Protein AF-A0A7V2F036-F1 (afdb_monomer)

Solvent-accessible surface area (backbone atoms only — not comparable to full-atom values): 3772 Å² total; per-residue (Å²): 134,67,41,82,75,46,76,42,69,55,96,90,38,82,74,45,73,45,59,45,60,44,68,44,64,47,98,88,68,50,73,80,47,76,43,73,53,81,85,61,89,74,85,59,71,81,74,39,50,73,61,53,67,75,74,111

Foldseek 3Di:
DFDFDDFDDDPNDGPDTDTDKDFDADPVGDTPDIGGDPPDDDDCPPVCVVVVVVVD

Radius of gyration: 15.28 Å; Cα contacts (8 Å, |Δi|>4): 60; chains: 1; bounding box: 36×26×41 Å

Structure (mmCIF, N/CA/C/O backbone):
data_AF-A0A7V2F036-F1
#
_entry.id   AF-A0A7V2F036-F1
#
loop_
_atom_site.group_PDB
_atom_site.id
_atom_site.type_symbol
_atom_site.label_atom_id
_atom_site.label_alt_id
_atom_site.label_comp_id
_atom_site.label_asym_id
_atom_site.label_entity_id
_atom_site.label_seq_id
_atom_site.pdbx_PDB_ins_code
_atom_site.Cartn_x
_atom_site.Cartn_y
_atom_site.Cartn_z
_atom_site.occupancy
_atom_site.B_iso_or_equiv
_atom_site.auth_seq_id
_atom_site.auth_comp_id
_atom_site.auth_asym_id
_atom_site.auth_atom_id
_atom_site.pdbx_PDB_model_num
ATOM 1 N N . MET A 1 1 ? 1.700 15.808 4.060 1.00 73.88 1 MET A N 1
ATOM 2 C CA . MET A 1 1 ? 1.314 14.989 5.236 1.00 73.88 1 MET A CA 1
ATOM 3 C C . MET A 1 1 ? 0.560 13.769 4.713 1.00 73.88 1 MET A C 1
ATOM 5 O O . MET A 1 1 ? -0.161 13.932 3.738 1.00 73.88 1 MET A O 1
ATOM 9 N N . ALA A 1 2 ? 0.792 12.561 5.235 1.00 89.56 2 ALA A N 1
ATOM 10 C CA . ALA A 1 2 ? 0.223 11.340 4.647 1.00 89.56 2 ALA A CA 1
ATOM 11 C C . ALA A 1 2 ? -1.254 11.146 5.059 1.00 89.56 2 ALA A C 1
ATOM 13 O O . ALA A 1 2 ? -1.562 11.340 6.239 1.00 89.56 2 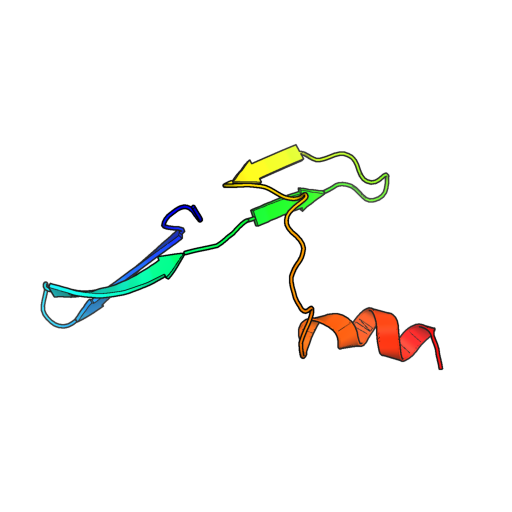ALA A O 1
ATOM 14 N N . PRO A 1 3 ? -2.165 10.783 4.135 1.00 96.38 3 PRO A N 1
ATOM 15 C CA . PRO A 1 3 ? -3.572 10.538 4.459 1.00 96.38 3 PRO A CA 1
ATOM 16 C C . PRO A 1 3 ? -3.754 9.323 5.380 1.00 96.38 3 PRO A C 1
ATOM 18 O O . PRO A 1 3 ? -2.946 8.393 5.362 1.00 96.38 3 PRO A O 1
ATOM 21 N N . ARG A 1 4 ? -4.829 9.327 6.184 1.00 96.69 4 ARG A N 1
ATOM 22 C CA . ARG A 1 4 ? -5.250 8.186 7.018 1.00 96.69 4 ARG A CA 1
ATOM 23 C C . ARG A 1 4 ? -5.855 7.117 6.114 1.00 96.69 4 ARG A C 1
ATOM 25 O O . ARG A 1 4 ? -6.810 7.399 5.400 1.00 96.69 4 ARG A O 1
ATOM 32 N N . LEU A 1 5 ? -5.285 5.918 6.139 1.00 96.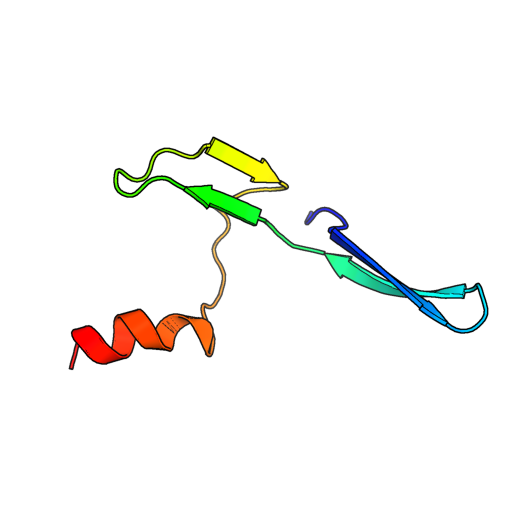69 5 LEU A N 1
ATOM 33 C CA . LEU A 1 5 ? -5.695 4.806 5.282 1.00 96.69 5 LEU A CA 1
ATOM 34 C C . LEU A 1 5 ? -6.478 3.749 6.057 1.00 96.69 5 LEU A C 1
ATOM 36 O O . LEU A 1 5 ? -7.446 3.204 5.541 1.00 96.69 5 LEU A O 1
ATOM 40 N N . VAL A 1 6 ? -6.053 3.448 7.287 1.00 97.44 6 VAL A N 1
ATOM 41 C CA . VAL A 1 6 ? -6.672 2.409 8.118 1.00 97.44 6 VAL A CA 1
ATOM 42 C C . VAL A 1 6 ? -6.759 2.883 9.558 1.00 97.44 6 VAL A C 1
ATOM 44 O O . VAL A 1 6 ? -5.781 3.381 10.117 1.00 97.44 6 VAL A O 1
ATOM 47 N N . GLU A 1 7 ? -7.920 2.673 10.167 1.00 97.69 7 GLU A N 1
ATOM 48 C CA . GLU A 1 7 ? -8.153 2.858 11.594 1.00 97.69 7 GLU A CA 1
ATOM 49 C C . GLU A 1 7 ? -8.386 1.495 12.236 1.00 97.69 7 GLU A C 1
ATOM 51 O O . GLU A 1 7 ? -9.217 0.711 11.778 1.00 97.69 7 GLU A O 1
ATOM 56 N N . VAL A 1 8 ? -7.630 1.203 13.288 1.00 98.00 8 VAL A N 1
ATOM 57 C CA . VAL A 1 8 ? -7.7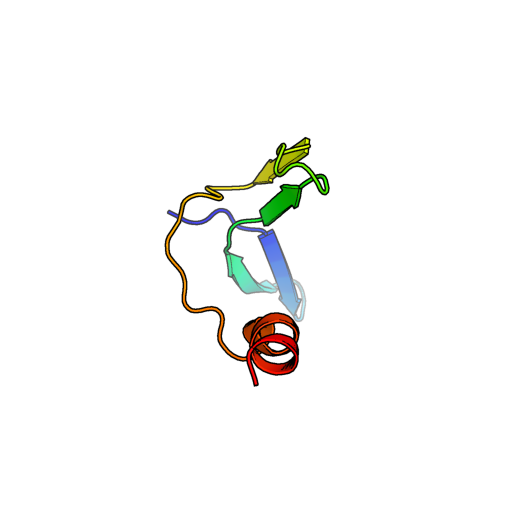72 -0.024 14.066 1.00 98.00 8 VAL A CA 1
ATOM 58 C C . VAL A 1 8 ? -8.476 0.331 15.363 1.00 98.00 8 VAL A C 1
ATOM 60 O O . VAL A 1 8 ? -7.975 1.145 16.140 1.00 98.00 8 VAL A O 1
ATOM 63 N N . PHE A 1 9 ? -9.633 -0.285 15.592 1.00 97.88 9 PHE A N 1
ATOM 64 C CA . PHE A 1 9 ? -10.426 -0.088 16.800 1.00 97.88 9 PHE A CA 1
ATOM 65 C C . PHE A 1 9 ? -10.202 -1.236 17.786 1.00 97.88 9 PHE A C 1
ATOM 67 O O . PHE A 1 9 ? -10.220 -2.404 17.397 1.00 97.88 9 PHE A O 1
ATOM 74 N N . ARG A 1 10 ? -10.068 -0.914 19.076 1.00 97.62 1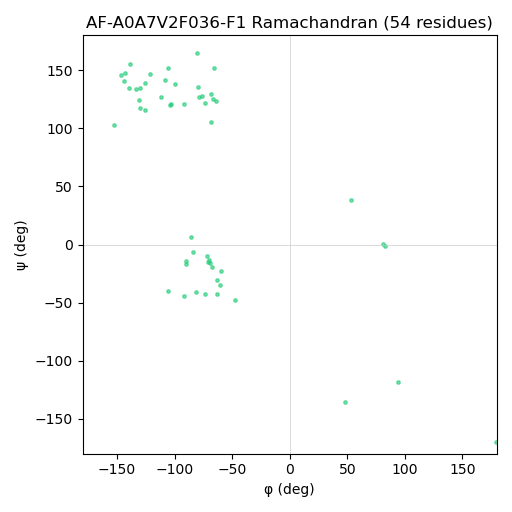0 ARG A N 1
ATOM 75 C CA . ARG A 1 10 ? -10.110 -1.881 20.179 1.00 97.62 10 ARG A CA 1
ATOM 76 C C . ARG A 1 10 ? -11.068 -1.374 21.246 1.00 97.62 10 ARG A C 1
ATOM 78 O O . ARG A 1 10 ? -10.943 -0.248 21.715 1.00 97.62 10 ARG A O 1
ATOM 85 N N . SER A 1 11 ? -12.053 -2.198 21.597 1.00 97.38 11 SER A N 1
ATOM 86 C CA . SER A 1 11 ? -13.078 -1.855 22.596 1.00 97.38 11 SER A CA 1
ATOM 87 C C . SER A 1 11 ? -13.794 -0.522 22.316 1.00 97.38 11 SER A C 1
ATOM 89 O O . SER A 1 11 ? -14.074 0.245 23.230 1.00 97.38 11 SER A O 1
ATOM 91 N N . GLY A 1 12 ? -14.065 -0.228 21.039 1.00 96.12 12 GLY A N 1
ATOM 92 C CA . GLY A 1 12 ? -14.759 0.995 20.615 1.00 96.12 12 GLY A CA 1
ATOM 93 C C . GLY A 1 12 ? -13.886 2.252 20.535 1.00 96.12 12 GLY A C 1
ATOM 94 O O . GLY A 1 12 ? -14.391 3.304 20.157 1.00 96.12 12 GLY A O 1
ATOM 95 N N . ILE A 1 13 ? -12.588 2.159 20.840 1.00 97.25 13 ILE A N 1
ATOM 96 C CA . ILE A 1 13 ? -11.638 3.277 20.771 1.00 97.25 13 ILE A CA 1
ATOM 97 C C . ILE A 1 13 ? -10.697 3.068 19.581 1.00 97.25 13 ILE A C 1
ATOM 99 O O . ILE A 1 13 ? -10.275 1.941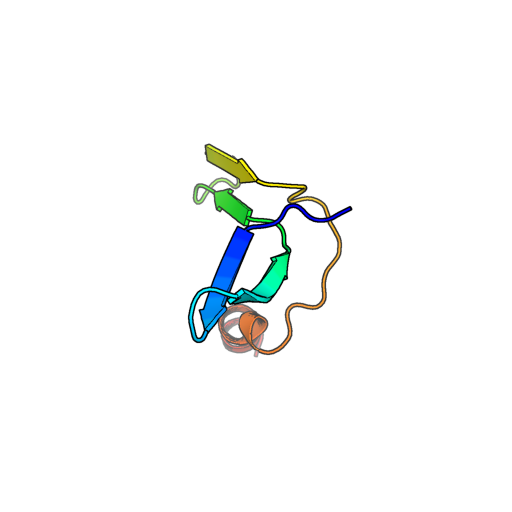 19.319 1.00 97.25 13 ILE A O 1
ATOM 103 N N . VAL A 1 14 ? -10.353 4.147 18.870 1.00 97.75 14 VAL A N 1
ATOM 104 C CA . VAL A 1 14 ? -9.298 4.122 17.843 1.00 97.75 14 VAL A CA 1
ATOM 105 C C . VAL A 1 14 ? -7.956 3.921 18.540 1.00 97.75 14 VAL A C 1
ATOM 107 O O . VAL A 1 14 ? -7.425 4.834 19.165 1.00 97.75 14 VAL A O 1
ATOM 110 N N . GLU A 1 15 ? -7.412 2.716 18.436 1.00 98.06 15 GLU A N 1
ATOM 111 C CA . GLU A 1 15 ? -6.113 2.364 19.006 1.00 98.06 15 GLU A CA 1
ATOM 112 C C . GLU A 1 15 ? -4.967 2.818 18.102 1.00 98.06 15 GLU A C 1
ATOM 114 O O . GLU A 1 15 ? -3.943 3.296 18.584 1.00 98.06 15 GLU A O 1
ATOM 119 N N . SER A 1 16 ? -5.122 2.659 16.785 1.00 97.81 16 SER A N 1
ATOM 120 C CA . SER A 1 16 ? -4.055 2.957 15.832 1.00 97.81 16 SER A CA 1
ATOM 121 C C . SER A 1 16 ? -4.591 3.497 14.515 1.00 97.81 16 SER A C 1
ATOM 123 O O . SER A 1 16 ? -5.657 3.105 14.038 1.00 97.81 16 SER A O 1
ATOM 125 N N . ILE A 1 17 ? -3.818 4.396 13.913 1.00 97.81 17 ILE A N 1
ATOM 126 C CA . ILE A 1 17 ? -4.099 5.015 12.623 1.00 97.81 17 ILE A CA 1
ATOM 127 C C . ILE A 1 17 ? -2.884 4.791 11.733 1.00 97.81 17 ILE A C 1
ATOM 129 O O . ILE A 1 17 ? -1.807 5.330 11.987 1.00 97.81 17 ILE A O 1
ATOM 133 N N . HIS A 1 18 ? -3.069 4.043 10.652 1.00 96.81 18 HIS A N 1
ATOM 134 C CA . HIS A 1 18 ? -2.041 3.864 9.637 1.00 96.81 18 HIS A CA 1
ATOM 135 C C . HIS A 1 18 ? -2.229 4.927 8.564 1.00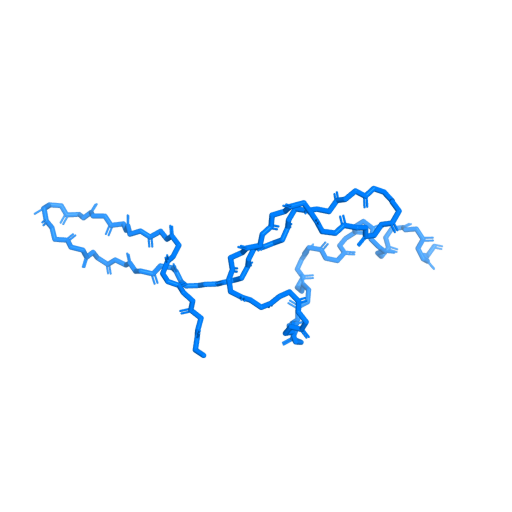 96.81 18 HIS A C 1
ATOM 137 O O . HIS A 1 18 ? -3.286 5.017 7.935 1.00 96.81 18 HIS A O 1
ATOM 143 N N . THR A 1 19 ? -1.197 5.743 8.366 1.00 97.06 19 THR A N 1
ATOM 144 C CA . THR A 1 19 ? -1.148 6.736 7.292 1.00 97.06 19 THR A CA 1
ATOM 145 C C . THR A 1 19 ? -0.196 6.271 6.202 1.00 97.06 19 THR A C 1
ATOM 147 O O . THR A 1 19 ? 0.744 5.522 6.468 1.00 97.06 19 THR A O 1
ATOM 150 N N . GLY A 1 20 ? -0.427 6.694 4.965 1.00 95.75 20 GLY A N 1
ATOM 151 C CA . GLY A 1 20 ? 0.443 6.290 3.868 1.00 95.75 20 GLY A CA 1
ATOM 152 C C . GLY A 1 20 ? 0.016 6.841 2.522 1.00 95.75 20 GLY A C 1
ATOM 153 O O . GLY A 1 20 ? -0.855 7.697 2.440 1.00 95.75 20 GLY A O 1
ATOM 154 N N . HIS A 1 21 ? 0.649 6.333 1.472 1.00 96.19 21 HIS A N 1
ATOM 155 C CA . HIS A 1 21 ? 0.380 6.699 0.086 1.00 96.19 21 HIS A CA 1
ATOM 156 C C . HIS A 1 21 ? 0.097 5.412 -0.693 1.00 96.19 21 HIS A C 1
ATOM 158 O O . HIS A 1 21 ? 0.763 4.402 -0.460 1.00 96.19 21 HIS A O 1
ATOM 164 N N . ILE A 1 22 ? -0.893 5.431 -1.582 1.00 96.25 22 ILE A N 1
ATOM 165 C CA . ILE A 1 22 ? -1.277 4.285 -2.414 1.00 96.25 22 ILE A CA 1
ATOM 166 C C . ILE A 1 22 ? -1.358 4.757 -3.859 1.00 96.25 22 ILE A C 1
ATOM 168 O O . ILE A 1 22 ? -1.968 5.785 -4.135 1.00 96.25 22 ILE A O 1
ATOM 172 N N . ALA A 1 23 ? -0.795 3.975 -4.775 1.00 96.69 23 ALA A N 1
ATOM 173 C CA . ALA A 1 23 ? -0.975 4.156 -6.205 1.00 96.69 23 ALA A CA 1
ATOM 174 C C . ALA A 1 23 ? -1.290 2.809 -6.853 1.00 96.69 23 ALA A C 1
ATOM 176 O O . ALA A 1 23 ? -0.629 1.808 -6.577 1.00 96.69 23 ALA A O 1
ATOM 177 N N . VAL A 1 24 ? -2.294 2.792 -7.723 1.00 97.62 24 VAL A N 1
ATOM 178 C CA . VAL A 1 24 ? -2.591 1.659 -8.601 1.00 97.62 24 VAL A CA 1
ATOM 179 C C . VAL A 1 24 ? -2.084 2.022 -9.983 1.00 97.62 24 VAL A C 1
ATOM 181 O O . VAL A 1 24 ? -2.515 3.026 -10.548 1.00 97.62 24 VAL A O 1
ATOM 184 N N . VAL A 1 25 ? -1.172 1.217 -10.523 1.00 97.44 25 VAL A N 1
ATOM 185 C CA . VAL A 1 25 ? -0.499 1.494 -11.797 1.00 97.44 25 VAL A CA 1
ATOM 186 C C . VAL A 1 25 ? -0.731 0.379 -12.807 1.00 97.44 25 VAL A C 1
ATOM 188 O O . VAL A 1 25 ? -0.838 -0.794 -12.453 1.00 97.44 25 VAL A O 1
ATOM 191 N N . LEU A 1 26 ? -0.794 0.756 -14.079 1.00 97.75 26 LEU A N 1
ATOM 192 C CA . LEU A 1 26 ? -0.703 -0.166 -15.205 1.00 97.75 26 LEU A CA 1
ATOM 193 C C . LEU A 1 26 ? 0.760 -0.532 -15.490 1.00 97.75 26 LEU A C 1
ATOM 195 O O . LEU A 1 26 ? 1.686 0.166 -15.081 1.00 97.75 26 LEU A O 1
ATOM 199 N N . SER A 1 27 ? 0.972 -1.593 -16.272 1.00 96.19 27 SER A N 1
ATOM 200 C CA . SER A 1 27 ? 2.307 -2.042 -16.702 1.00 96.19 27 SER A CA 1
ATOM 201 C C . SER A 1 27 ? 3.085 -0.999 -17.512 1.00 96.19 27 SER A C 1
ATOM 203 O O . SER A 1 27 ? 4.309 -1.042 -17.544 1.00 96.19 27 SER A O 1
ATOM 205 N N . ASN A 1 28 ? 2.395 -0.042 -18.138 1.00 96.75 28 ASN A N 1
ATOM 206 C CA . ASN A 1 28 ? 3.007 1.086 -18.843 1.00 96.75 28 ASN A CA 1
ATOM 207 C C . ASN A 1 28 ? 3.341 2.282 -17.927 1.00 96.75 28 ASN A C 1
ATOM 209 O O . ASN A 1 28 ? 3.702 3.344 -18.424 1.00 96.75 28 ASN A O 1
ATOM 213 N N . GLY A 1 29 ? 3.171 2.143 -16.609 1.00 94.06 29 GLY A N 1
ATOM 214 C CA . GLY A 1 29 ? 3.441 3.192 -15.624 1.00 94.06 29 GLY A CA 1
ATOM 215 C C . GLY A 1 29 ? 2.317 4.215 -15.442 1.00 94.06 29 GLY A C 1
ATOM 216 O O . GLY A 1 29 ? 2.439 5.099 -14.598 1.00 94.06 29 GLY A O 1
ATOM 217 N N . LYS A 1 30 ? 1.201 4.114 -16.181 1.00 97.50 30 LYS A N 1
ATOM 218 C CA . LYS A 1 30 ? 0.053 5.012 -15.990 1.00 97.50 30 LYS A CA 1
ATOM 219 C C . LYS A 1 30 ? -0.625 4.734 -14.645 1.00 97.50 30 LYS A C 1
ATOM 221 O O . LYS A 1 30 ? -1.013 3.600 -14.371 1.00 97.50 30 LYS A O 1
ATOM 226 N N . ILE A 1 31 ? -0.842 5.783 -13.855 1.00 97.62 31 ILE A N 1
ATOM 227 C CA . ILE A 1 31 ? -1.618 5.730 -12.611 1.00 97.62 31 ILE A CA 1
ATOM 228 C C . ILE A 1 31 ? -3.117 5.671 -12.946 1.00 97.62 31 ILE A C 1
ATOM 230 O O . ILE A 1 31 ? -3.626 6.490 -13.712 1.00 97.62 31 ILE A O 1
ATOM 234 N N . LEU A 1 32 ? -3.820 4.689 -12.381 1.00 97.81 32 LEU A N 1
ATOM 235 C CA . LEU A 1 32 ? -5.279 4.552 -12.450 1.00 97.81 32 LEU A CA 1
ATOM 236 C C . LEU A 1 32 ? -5.963 5.234 -11.267 1.00 97.81 32 LEU A C 1
ATOM 238 O O . LEU A 1 32 ? -6.954 5.937 -11.442 1.00 97.81 32 LEU A O 1
ATOM 242 N N . HIS A 1 33 ? -5.419 5.021 -10.071 1.00 97.62 33 HIS A N 1
ATOM 243 C CA . HIS A 1 33 ? -5.934 5.567 -8.822 1.00 97.62 33 HIS A CA 1
ATOM 244 C C . HIS A 1 33 ? -4.778 5.941 -7.908 1.00 97.62 33 HIS A C 1
ATOM 246 O O . HIS A 1 33 ? -3.746 5.267 -7.896 1.00 97.62 33 HIS A O 1
ATOM 252 N N . GLU A 1 34 ? -4.980 6.981 -7.111 1.00 96.94 34 GLU A N 1
ATOM 253 C CA . GLU A 1 34 ? -3.989 7.480 -6.171 1.00 96.94 34 GLU A CA 1
ATOM 254 C C . GLU A 1 34 ? -4.671 7.982 -4.900 1.00 96.94 34 GLU A C 1
ATOM 256 O O . GLU A 1 34 ? -5.727 8.612 -4.944 1.00 96.94 34 GLU A O 1
ATOM 261 N N . VAL A 1 35 ? -4.042 7.706 -3.761 1.00 97.38 35 VAL A N 1
ATOM 262 C CA . VAL A 1 35 ? -4.363 8.309 -2.470 1.00 97.38 35 VAL A CA 1
ATOM 263 C C . VAL A 1 35 ? -3.060 8.820 -1.871 1.00 97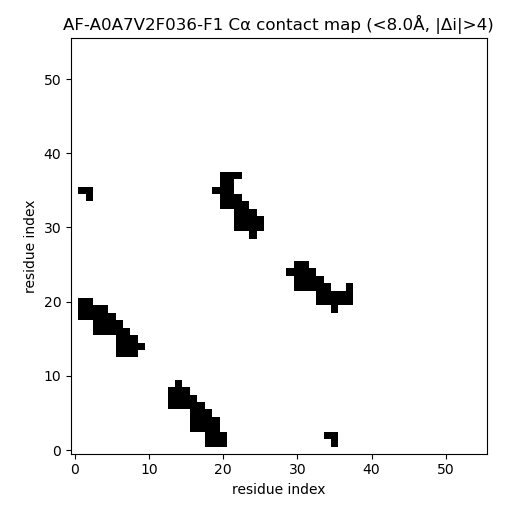.38 35 VAL A C 1
ATOM 265 O O . VAL A 1 35 ? -2.149 8.041 -1.589 1.00 97.38 35 VAL A O 1
ATOM 268 N N . GLY A 1 36 ? -2.967 10.131 -1.657 1.00 95.50 36 GLY A N 1
ATOM 269 C CA . GLY A 1 36 ? -1.754 10.769 -1.157 1.00 95.50 36 GLY A CA 1
ATOM 270 C C . GLY A 1 36 ? -0.868 11.290 -2.285 1.00 95.50 36 GLY A C 1
ATOM 271 O O . GLY A 1 36 ? -1.262 12.214 -2.977 1.00 95.50 36 GLY A O 1
ATOM 272 N N . ASP A 1 37 ? 0.350 10.757 -2.386 1.00 95.81 37 ASP A N 1
ATOM 273 C CA . ASP A 1 37 ? 1.411 11.267 -3.266 1.00 95.81 37 ASP A CA 1
ATOM 274 C C . ASP A 1 37 ? 2.342 10.107 -3.638 1.00 95.81 37 ASP A C 1
ATOM 276 O O . ASP A 1 37 ? 3.147 9.653 -2.819 1.00 95.81 37 ASP A O 1
ATOM 280 N N . SER A 1 38 ? 2.185 9.598 -4.855 1.00 94.44 38 SER A N 1
ATOM 281 C CA . SER A 1 38 ? 2.970 8.504 -5.430 1.00 94.44 38 SER A CA 1
ATOM 282 C C . SER A 1 38 ? 4.409 8.894 -5.769 1.00 94.44 38 SER A C 1
ATOM 284 O O . SER A 1 38 ? 5.246 8.009 -5.940 1.00 94.44 38 SER A O 1
ATOM 286 N N . SER A 1 39 ? 4.724 10.193 -5.817 1.00 94.56 39 SER A N 1
ATOM 287 C CA . SER A 1 39 ? 6.080 10.697 -6.066 1.00 94.56 39 SER A CA 1
ATOM 288 C C . SER A 1 39 ? 6.945 10.753 -4.801 1.00 94.56 39 SER A C 1
ATOM 290 O O . SER A 1 39 ? 8.150 11.014 -4.861 1.00 94.56 39 SER A O 1
ATOM 292 N N . ARG A 1 40 ? 6.350 10.481 -3.633 1.00 94.56 40 ARG A N 1
ATOM 293 C CA . ARG A 1 40 ? 7.042 10.537 -2.349 1.00 94.56 40 ARG A CA 1
ATOM 294 C C . ARG A 1 40 ? 8.157 9.493 -2.255 1.00 94.56 40 ARG A C 1
ATOM 296 O O . ARG A 1 40 ? 7.922 8.289 -2.316 1.00 94.56 40 ARG A O 1
ATOM 303 N N . VAL A 1 41 ? 9.371 9.965 -1.979 1.00 94.81 41 VAL A N 1
ATOM 304 C CA . VAL A 1 41 ? 10.534 9.106 -1.715 1.00 94.81 41 VAL A CA 1
ATOM 305 C C . VAL A 1 41 ? 10.341 8.334 -0.406 1.00 94.81 41 VAL A C 1
ATOM 307 O O . VAL A 1 41 ? 10.121 8.924 0.655 1.00 94.81 41 VAL A O 1
ATOM 310 N N . VAL A 1 42 ? 10.449 7.006 -0.481 1.00 92.50 42 VAL A N 1
ATOM 311 C CA . VAL A 1 42 ? 10.331 6.081 0.655 1.00 92.50 42 VAL A CA 1
ATOM 312 C C . VAL A 1 42 ? 11.376 4.969 0.561 1.00 92.50 42 VAL A C 1
ATOM 314 O O . VAL A 1 42 ? 11.840 4.620 -0.521 1.00 92.50 42 VAL A O 1
ATOM 317 N N . PHE A 1 43 ? 11.735 4.367 1.696 1.00 93.00 43 PHE A N 1
ATOM 318 C CA . PHE A 1 43 ? 12.557 3.157 1.699 1.00 93.00 43 PHE A CA 1
ATOM 319 C C . PHE A 1 43 ? 11.698 1.932 1.360 1.00 93.00 43 PHE A C 1
ATOM 321 O O . PHE A 1 43 ? 10.722 1.659 2.054 1.00 93.00 43 PHE A O 1
ATOM 328 N N . PHE A 1 44 ? 12.096 1.136 0.362 1.00 90.81 44 PHE A N 1
ATOM 329 C CA . PHE A 1 44 ? 11.348 -0.065 -0.043 1.00 90.81 44 PHE A CA 1
ATOM 330 C C . PHE A 1 44 ? 11.337 -1.193 0.998 1.00 90.81 44 PHE A C 1
ATOM 332 O O . PHE A 1 44 ? 10.464 -2.060 0.952 1.00 90.81 44 PHE A O 1
ATOM 339 N N . ARG A 1 45 ? 12.278 -1.194 1.956 1.00 93.00 45 ARG A N 1
ATOM 340 C CA . ARG A 1 45 ? 12.397 -2.230 3.000 1.00 93.00 45 ARG A CA 1
ATOM 341 C C . ARG A 1 45 ? 12.319 -3.632 2.365 1.00 93.00 45 ARG A C 1
ATOM 343 O O . ARG A 1 45 ? 12.940 -3.889 1.339 1.00 93.00 45 ARG A O 1
ATOM 350 N N . SER A 1 46 ? 11.549 -4.541 2.962 1.00 95.00 4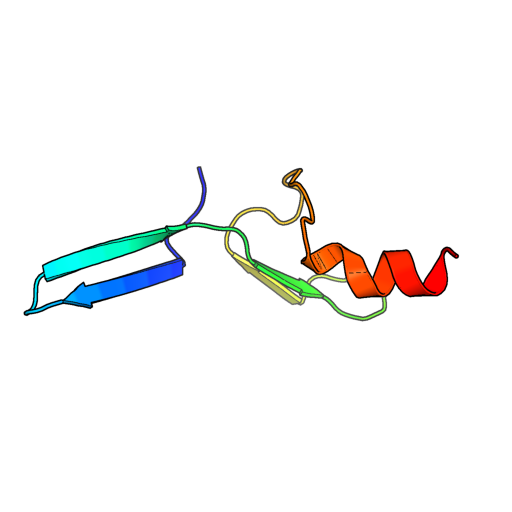6 SER A N 1
ATOM 351 C CA . SER A 1 46 ? 11.388 -5.909 2.464 1.00 95.00 46 SER A CA 1
ATOM 352 C C . SER A 1 46 ? 10.605 -6.008 1.146 1.00 95.00 46 SER A C 1
ATOM 354 O O . SER A 1 46 ? 10.680 -7.039 0.483 1.00 95.00 46 SER A O 1
ATOM 356 N N . SER A 1 47 ? 9.883 -4.960 0.738 1.00 94.88 47 SER A N 1
ATOM 357 C CA . SER A 1 47 ? 9.120 -4.938 -0.518 1.00 94.88 47 SER A CA 1
ATOM 358 C C . SER A 1 47 ? 10.016 -4.899 -1.760 1.00 94.88 47 SER A C 1
ATOM 360 O O . SER A 1 47 ? 9.543 -5.180 -2.853 1.00 94.88 47 SER A O 1
ATOM 362 N N . ALA A 1 48 ? 11.316 -4.612 -1.605 1.00 95.31 48 ALA A N 1
ATOM 363 C CA . ALA A 1 48 ? 12.292 -4.627 -2.697 1.00 95.31 48 ALA A CA 1
ATOM 364 C C . ALA A 1 48 ? 12.654 -6.035 -3.205 1.00 95.31 48 ALA A C 1
ATOM 366 O O . ALA A 1 48 ? 13.327 -6.145 -4.225 1.00 95.31 48 ALA A O 1
ATOM 367 N N . LYS A 1 49 ? 12.237 -7.112 -2.523 1.00 94.81 49 LYS A N 1
ATOM 368 C CA . LYS A 1 49 ? 12.610 -8.497 -2.874 1.00 94.81 49 LYS A CA 1
ATOM 369 C C . LYS A 1 49 ? 12.454 -8.840 -4.363 1.00 94.81 49 LYS A C 1
ATOM 371 O O . LYS A 1 49 ? 13.424 -9.351 -4.908 1.00 94.81 49 LYS A O 1
ATOM 376 N N . PRO A 1 50 ? 11.328 -8.534 -5.046 1.00 92.44 50 PRO A N 1
ATOM 377 C CA . PRO A 1 50 ? 11.189 -8.863 -6.466 1.00 92.44 50 PRO A CA 1
ATOM 378 C C . PRO A 1 50 ? 12.249 -8.190 -7.344 1.00 92.44 50 PRO A C 1
ATOM 380 O O . PRO A 1 50 ? 12.709 -8.790 -8.306 1.00 92.44 50 PRO A O 1
ATOM 383 N N . ILE A 1 51 ? 12.661 -6.968 -6.989 1.00 92.81 51 ILE A N 1
ATOM 384 C CA . ILE A 1 51 ? 13.697 -6.205 -7.698 1.00 92.81 51 ILE A CA 1
ATOM 385 C C . ILE A 1 51 ? 15.078 -6.804 -7.412 1.00 92.81 51 ILE A C 1
ATOM 387 O O . ILE A 1 51 ? 15.880 -6.966 -8.323 1.00 92.81 51 ILE A O 1
ATOM 391 N N . ILE A 1 52 ? 15.346 -7.166 -6.154 1.00 94.25 52 ILE A N 1
ATOM 392 C CA . ILE A 1 52 ? 16.620 -7.772 -5.744 1.00 94.25 52 ILE A CA 1
ATOM 393 C C . ILE A 1 52 ? 16.822 -9.126 -6.439 1.00 94.25 52 ILE A C 1
ATOM 395 O O . ILE A 1 52 ? 17.909 -9.390 -6.935 1.00 94.25 52 ILE A O 1
ATOM 399 N N . THR A 1 53 ? 15.783 -9.964 -6.526 1.00 95.06 53 THR A N 1
ATOM 400 C CA . THR A 1 53 ? 15.874 -11.307 -7.125 1.00 95.06 53 THR A CA 1
ATOM 401 C C . THR A 1 53 ? 16.225 -11.298 -8.613 1.00 95.06 53 THR A C 1
ATOM 403 O O . THR A 1 53 ? 16.854 -12.242 -9.067 1.00 95.06 53 THR A O 1
ATOM 406 N N . ILE A 1 54 ? 15.828 -10.274 -9.374 1.00 93.75 54 ILE A N 1
ATOM 407 C CA . ILE A 1 54 ? 16.149 -10.178 -10.811 1.00 93.75 54 ILE A CA 1
ATOM 408 C C . ILE A 1 54 ? 17.468 -9.446 -11.093 1.00 93.75 54 ILE A C 1
ATOM 410 O O . ILE A 1 54 ? 17.941 -9.464 -12.225 1.00 93.75 54 ILE A O 1
ATOM 414 N N . ALA A 1 55 ? 18.012 -8.736 -10.102 1.00 82.81 55 ALA A N 1
ATOM 415 C CA . ALA A 1 55 ? 19.214 -7.921 -10.253 1.00 82.81 55 ALA A CA 1
ATOM 416 C C . ALA A 1 55 ? 20.512 -8.689 -9.947 1.00 82.81 55 ALA A C 1
ATOM 418 O O . ALA A 1 55 ? 21.590 -8.209 -10.300 1.00 82.81 55 ALA A O 1
ATOM 419 N N . CYS A 1 56 ? 20.411 -9.839 -9.277 1.00 53.34 56 CYS A N 1
ATOM 420 C CA . CYS A 1 56 ? 21.512 -10.752 -8.967 1.00 53.34 56 CYS A CA 1
ATOM 421 C C . CYS A 1 56 ? 21.430 -12.003 -9.842 1.00 53.34 56 CYS A C 1
ATOM 423 O O . CYS A 1 56 ? 22.513 -12.515 -10.198 1.00 53.34 56 CYS A O 1
#

Sequence (56 aa):
MAPRLVEVFRSGIVESIHTGHIAVVLSNGKILHEVGDSSRVVFFRSSAKPIITIAC

Secondary structure (DSSP, 8-state):
-PPEEEEEEETTEEEEEEE--EEEE-TTS-EEEEES-TT-----GGGGHHHHHHH-

Nearest PDB structures (foldseek):
  8yt8-ass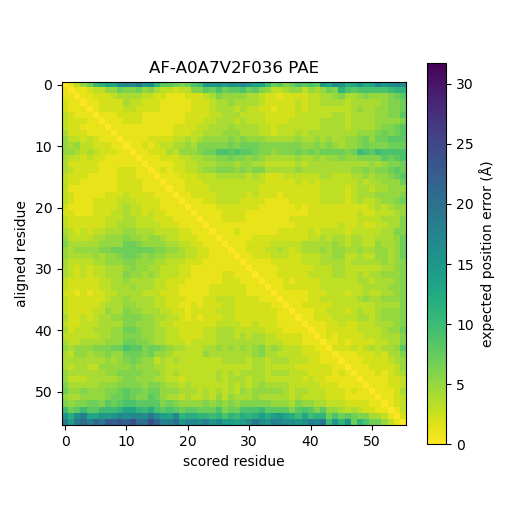embly1_D  TM=3.729E-01  e=3.316E+00  Mus musculus

Mean predicted aligned error: 3.79 Å

pLDDT: mean 94.48, std 6.76, range [53.34, 98.06]